Protein AF-A0AB32TDG2-F1 (afdb_monomer)

Foldseek 3Di:
DVVVVVVVVVVVVVVVVVVVVVVVVVVVVVPPPDFAAPVPDDPPQKDWDDADADQFFRWHPQQDPQKRKIFIFGDAQRWHQAPVRDIDHGRRPDGRDIDIDGTDDDPRGGPVVLVVCCVPVVVLPVSCVSVPNVVVSVVVNVDPPPDCPDP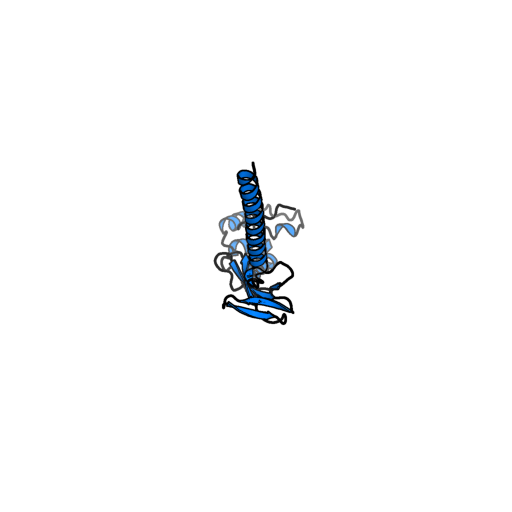PPVPSPPPPDPDPPPPPDD

pLDDT: mean 74.73, std 18.49, range [28.33, 93.5]

Solvent-accessible surface area (backbone atoms only — not comparable to full-atom values): 10487 Å² total; per-residue (Å²): 121,68,72,63,53,56,50,54,53,52,50,54,51,52,51,50,51,49,51,51,48,54,50,49,52,54,52,59,65,70,65,64,84,73,69,55,47,56,92,72,62,57,92,83,49,51,50,69,52,83,61,63,62,32,84,47,59,73,39,50,69,63,55,49,97,36,32,23,71,28,53,24,20,40,38,59,78,44,63,29,24,35,96,87,70,50,75,47,73,33,81,42,84,54,79,60,49,77,45,80,42,85,43,76,84,70,92,74,58,44,48,65,55,47,51,50,30,42,72,77,32,37,92,75,39,51,34,44,50,73,78,66,41,60,75,58,39,56,52,57,75,72,45,85,86,76,65,87,86,63,96,52,83,71,66,82,70,67,78,82,82,77,81,81,84,74,88,84,83,133

Mean predicted aligned error: 16.75 Å

Structure (mmCIF, N/CA/C/O backbone):
data_AF-A0AB32TDG2-F1
#
_entry.id   AF-A0AB32TDG2-F1
#
loop_
_atom_site.group_PDB
_atom_site.id
_atom_site.type_symbol
_atom_site.label_atom_id
_atom_site.label_alt_id
_atom_site.label_comp_id
_atom_site.label_asym_id
_atom_site.label_entity_id
_atom_site.label_seq_id
_atom_site.pdbx_PDB_ins_code
_atom_site.Cartn_x
_atom_site.Cartn_y
_atom_site.Cartn_z
_atom_site.occupancy
_atom_site.B_iso_or_equiv
_atom_site.auth_seq_id
_atom_site.auth_comp_id
_atom_site.auth_asym_id
_atom_site.auth_atom_id
_atom_site.pdbx_PDB_model_num
ATOM 1 N N . MET A 1 1 ? -64.321 19.022 40.971 1.00 55.88 1 MET A N 1
ATOM 2 C CA . MET A 1 1 ? -62.845 18.851 41.027 1.00 55.88 1 MET A CA 1
ATOM 3 C C . MET A 1 1 ? -62.352 17.444 40.637 1.00 55.88 1 MET A C 1
ATOM 5 O O . MET A 1 1 ? -61.223 17.331 40.180 1.00 55.88 1 MET A O 1
ATOM 9 N N . ALA A 1 2 ? -63.172 16.383 40.714 1.00 59.50 2 ALA A N 1
ATOM 10 C CA . ALA A 1 2 ? -62.747 15.003 40.408 1.00 59.50 2 ALA A CA 1
ATOM 11 C C . ALA A 1 2 ? -62.432 14.710 38.920 1.00 59.50 2 ALA A C 1
ATOM 13 O O . ALA A 1 2 ? -61.542 13.913 38.621 1.00 59.50 2 ALA A O 1
ATOM 14 N N . PHE A 1 3 ? -63.114 15.374 37.976 1.00 52.84 3 PHE A N 1
ATOM 15 C CA . PHE A 1 3 ? -62.940 15.110 36.537 1.00 52.84 3 PHE A CA 1
ATOM 16 C C . PHE A 1 3 ? -61.553 15.531 36.012 1.00 52.84 3 PHE A C 1
ATOM 18 O O . PHE A 1 3 ? -60.968 14.857 35.166 1.00 52.84 3 PHE A O 1
ATOM 25 N N . ARG A 1 4 ? -60.970 16.597 36.584 1.00 57.22 4 ARG A N 1
ATOM 26 C CA . ARG A 1 4 ? -59.639 17.104 36.205 1.00 57.22 4 ARG A CA 1
ATOM 27 C C . ARG A 1 4 ? -58.510 16.167 36.659 1.00 57.22 4 ARG A C 1
ATOM 29 O O . ARG A 1 4 ? -57.519 16.019 35.950 1.00 57.22 4 ARG A O 1
ATOM 36 N N . TRP A 1 5 ? -58.679 15.481 37.793 1.00 52.50 5 TRP A N 1
ATOM 37 C CA . TRP A 1 5 ? -57.644 14.615 38.376 1.00 52.50 5 TRP A CA 1
ATOM 38 C C . TRP A 1 5 ? -57.516 13.265 37.659 1.00 52.50 5 TRP A C 1
ATOM 40 O O . TRP A 1 5 ? -56.401 12.791 37.439 1.00 52.50 5 TRP A O 1
ATOM 50 N N . ARG A 1 6 ? -58.643 12.683 37.212 1.00 58.94 6 ARG A N 1
ATOM 51 C CA . ARG A 1 6 ? -58.640 11.458 36.389 1.00 58.94 6 ARG A CA 1
ATOM 52 C C . ARG A 1 6 ? -57.918 11.667 35.055 1.00 58.94 6 ARG A C 1
ATOM 54 O O . ARG A 1 6 ? -57.157 10.794 34.648 1.00 58.94 6 ARG A O 1
ATOM 61 N N . SER A 1 7 ? -58.099 12.828 34.418 1.00 59.28 7 SER A N 1
ATOM 62 C CA . SER A 1 7 ? -57.399 13.176 33.172 1.00 59.28 7 SER A CA 1
ATOM 63 C C . SER A 1 7 ? -55.882 13.312 33.380 1.00 59.28 7 SER A C 1
ATOM 65 O O . SER A 1 7 ? -55.107 12.680 32.666 1.00 59.28 7 SER A O 1
ATOM 67 N N . LEU A 1 8 ? -55.446 14.027 34.427 1.00 59.94 8 LEU A N 1
ATOM 68 C CA . LEU A 1 8 ? -54.022 14.198 34.767 1.00 59.94 8 LEU A CA 1
ATOM 69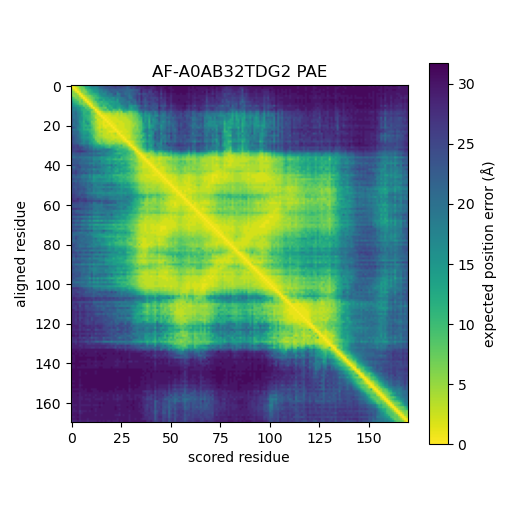 C C . LEU A 1 8 ? -53.310 12.873 35.095 1.00 59.94 8 LEU A C 1
ATOM 71 O O . LEU A 1 8 ? -52.170 12.676 34.675 1.00 59.94 8 LEU A O 1
ATOM 75 N N . MET A 1 9 ? -53.966 11.956 35.818 1.00 59.25 9 MET A N 1
ATOM 76 C CA . MET A 1 9 ? -53.396 10.635 36.130 1.00 59.25 9 MET A CA 1
ATOM 77 C C . MET A 1 9 ? -53.324 9.730 34.897 1.00 59.25 9 MET A C 1
ATOM 79 O O . MET A 1 9 ? -52.316 9.050 34.701 1.00 59.25 9 MET A O 1
ATOM 83 N N . ARG A 1 10 ? -54.344 9.764 34.027 1.00 63.12 10 ARG A N 1
ATOM 84 C CA . ARG A 1 10 ? -54.334 9.020 32.759 1.00 63.12 10 ARG A CA 1
ATOM 85 C C . ARG A 1 10 ? -53.242 9.549 31.827 1.00 63.12 10 ARG A C 1
ATOM 87 O O . ARG A 1 10 ? -52.490 8.745 31.295 1.00 63.12 10 ARG A O 1
ATOM 94 N N . PHE A 1 11 ? -53.078 10.872 31.739 1.00 62.62 11 PHE A N 1
ATOM 95 C CA . PHE A 1 11 ? -52.025 11.511 30.945 1.00 62.62 11 PHE A CA 1
ATOM 96 C C . PHE A 1 11 ? -50.618 11.187 31.470 1.00 62.62 11 PHE A C 1
ATOM 98 O O . PHE A 1 11 ? -49.738 10.841 30.691 1.00 62.62 11 PHE A O 1
ATOM 105 N N . ARG A 1 12 ? -50.400 11.220 32.796 1.00 67.06 12 ARG A N 1
ATOM 106 C CA . ARG A 1 12 ? -49.119 10.821 33.416 1.00 67.06 12 ARG A CA 1
ATOM 107 C C . ARG A 1 12 ? -48.782 9.342 33.206 1.00 67.06 12 ARG A C 1
ATOM 109 O O . ARG A 1 12 ? -47.610 9.003 33.075 1.00 67.06 12 ARG A O 1
ATOM 116 N N . SER A 1 13 ? -49.785 8.464 33.202 1.00 77.44 13 SER A N 1
ATOM 117 C CA . SER A 1 13 ? -49.590 7.032 32.955 1.00 77.44 13 SER A CA 1
ATOM 118 C C . SER A 1 13 ? -49.252 6.761 31.488 1.00 77.44 13 SER A C 1
ATOM 120 O O . SER A 1 13 ? -48.285 6.052 31.215 1.00 77.44 13 SER A O 1
ATOM 122 N N . THR A 1 14 ? -49.963 7.391 30.546 1.00 80.25 14 THR A N 1
ATOM 123 C CA . THR A 1 14 ? -49.697 7.228 29.110 1.00 80.25 14 THR A CA 1
ATOM 124 C C . THR A 1 14 ? -48.359 7.824 28.695 1.00 80.25 14 THR A C 1
ATOM 126 O O . THR A 1 14 ? -47.663 7.210 27.895 1.00 80.25 14 THR A O 1
ATOM 129 N N . THR A 1 15 ? -47.948 8.973 29.250 1.00 83.50 15 THR A N 1
ATOM 130 C CA . THR A 1 15 ? -46.630 9.550 28.936 1.00 83.50 15 THR A CA 1
ATOM 131 C C . THR A 1 15 ? -45.490 8.689 29.465 1.00 83.50 15 THR A C 1
ATOM 133 O O . THR A 1 15 ? -44.509 8.501 28.755 1.00 83.50 15 THR A O 1
ATOM 136 N N . ARG A 1 16 ? -45.619 8.095 30.661 1.00 85.62 16 ARG A N 1
ATOM 137 C CA . ARG A 1 16 ? -44.620 7.140 31.174 1.00 85.62 16 ARG A CA 1
ATOM 138 C C . ARG A 1 16 ? -44.525 5.885 30.313 1.00 85.62 16 ARG A C 1
ATOM 140 O O . ARG A 1 16 ? -43.418 5.463 30.008 1.00 85.62 16 ARG A O 1
ATOM 147 N N . LEU A 1 17 ? -45.661 5.322 29.899 1.00 88.31 17 LEU A N 1
ATOM 148 C CA . LEU A 1 17 ? -45.698 4.170 28.992 1.00 88.31 17 LEU A CA 1
ATOM 149 C C . LEU A 1 17 ? -45.063 4.498 27.637 1.00 88.31 17 LEU A C 1
ATOM 151 O O . LEU A 1 17 ? -44.260 3.713 27.147 1.00 88.31 17 LEU A O 1
ATOM 155 N N . LEU A 1 18 ? -45.362 5.674 27.076 1.00 89.12 18 LEU A N 1
ATOM 156 C CA . LEU A 1 18 ? -44.772 6.130 25.820 1.00 89.12 18 LEU A CA 1
ATOM 157 C C . LEU A 1 18 ? -43.253 6.295 25.945 1.00 89.12 18 LEU A C 1
ATOM 159 O O . LEU A 1 18 ? -42.530 5.781 25.105 1.00 89.12 18 LEU A O 1
ATOM 163 N N . LEU A 1 19 ? -42.770 6.949 27.008 1.00 91.06 19 LEU A N 1
ATOM 164 C CA . LEU A 1 19 ? -41.335 7.144 27.240 1.00 91.06 19 LEU A CA 1
ATOM 165 C C . LEU A 1 19 ? -40.595 5.816 27.445 1.00 91.06 19 LEU A C 1
ATOM 167 O O . LEU A 1 19 ? -39.512 5.625 26.896 1.00 91.06 19 LEU A O 1
ATOM 171 N N . LEU A 1 20 ? -41.186 4.883 28.197 1.00 91.00 20 LEU A N 1
ATOM 172 C CA . LEU A 1 20 ? -40.640 3.535 28.372 1.00 91.00 20 LEU A CA 1
ATOM 173 C C . LEU A 1 20 ? -40.611 2.764 27.053 1.00 91.00 20 LEU A C 1
ATOM 175 O O . LEU A 1 20 ? -39.634 2.072 26.778 1.00 91.00 20 LEU A O 1
ATOM 179 N N . PHE A 1 21 ? -41.649 2.908 26.228 1.00 92.38 21 PHE A N 1
ATOM 180 C CA . PHE A 1 21 ? -41.703 2.284 24.914 1.00 92.38 21 PHE A CA 1
ATOM 181 C C . PHE A 1 21 ? -40.643 2.871 23.980 1.00 92.38 21 PHE A C 1
ATOM 183 O O . PHE A 1 21 ? -39.877 2.114 23.396 1.00 92.38 21 PHE A O 1
ATOM 190 N N . THR A 1 22 ? -40.509 4.200 23.905 1.00 91.38 22 THR A N 1
ATOM 191 C CA . THR A 1 22 ? -39.450 4.845 23.111 1.00 91.38 22 THR A CA 1
ATOM 192 C C . THR A 1 22 ? -38.060 4.462 23.603 1.00 91.38 22 THR A C 1
ATOM 194 O O . THR A 1 22 ? -37.194 4.175 22.787 1.00 91.38 22 THR A O 1
ATOM 197 N N . PHE A 1 23 ? -37.851 4.382 24.921 1.00 89.88 23 PHE A N 1
ATOM 198 C CA . PHE A 1 23 ? -36.581 3.941 25.493 1.00 89.88 23 PHE A CA 1
ATOM 199 C C . PHE A 1 23 ? -36.281 2.481 25.127 1.00 89.88 23 PHE A C 1
ATOM 201 O O . PHE A 1 23 ? -35.191 2.184 24.644 1.00 89.88 23 PHE A O 1
ATOM 208 N N . CYS A 1 24 ? -37.262 1.580 25.253 1.00 90.25 24 CYS A N 1
ATOM 209 C CA . CYS A 1 24 ? -37.114 0.190 24.818 1.00 90.25 24 CYS A CA 1
ATOM 210 C C . CYS A 1 24 ? -36.782 0.095 23.328 1.00 90.25 24 CYS A C 1
ATOM 212 O O . CYS A 1 24 ? -35.851 -0.619 22.973 1.00 90.25 24 CYS A O 1
ATOM 214 N N . LEU A 1 25 ? -37.484 0.841 22.468 1.00 89.06 25 LEU A N 1
ATOM 215 C CA . LEU A 1 25 ? -37.185 0.875 21.036 1.00 89.06 25 LEU A CA 1
ATOM 216 C C . LEU A 1 25 ? -35.741 1.322 20.779 1.00 89.06 25 LEU A C 1
ATOM 218 O O . LEU A 1 25 ? -35.033 0.667 20.019 1.00 89.06 25 LEU A O 1
ATOM 222 N N . THR A 1 26 ? -35.265 2.379 21.448 1.00 87.88 26 THR A N 1
ATOM 223 C CA . THR A 1 26 ? -33.873 2.837 21.291 1.00 87.88 26 THR A CA 1
ATOM 224 C C . THR A 1 26 ? -32.848 1.809 21.769 1.00 87.88 26 THR A C 1
ATOM 226 O O . THR A 1 26 ? -31.834 1.619 21.107 1.00 87.88 26 THR A O 1
ATOM 229 N N . VAL A 1 27 ? -33.114 1.099 22.871 1.00 87.38 27 VAL A N 1
ATOM 230 C CA . VAL A 1 27 ? -32.215 0.052 23.385 1.00 87.38 27 VAL A CA 1
ATOM 231 C C . VAL A 1 27 ? -32.174 -1.150 22.440 1.00 87.38 27 VAL A C 1
ATOM 233 O O . VAL A 1 27 ? -31.094 -1.667 22.165 1.00 87.38 27 VAL A O 1
ATOM 236 N N . ILE A 1 28 ? -33.327 -1.569 21.905 1.00 84.38 28 ILE A N 1
ATOM 237 C CA . ILE A 1 28 ? -33.415 -2.674 20.938 1.00 84.38 28 ILE A CA 1
ATOM 238 C C . ILE A 1 28 ? -32.630 -2.336 19.665 1.00 84.38 28 ILE A C 1
ATOM 240 O O . ILE A 1 28 ? -31.893 -3.184 19.169 1.00 84.38 28 ILE A O 1
ATOM 244 N N . HIS A 1 29 ? -32.734 -1.101 19.162 1.00 81.25 29 HIS A N 1
ATOM 245 C CA . HIS A 1 29 ? -31.958 -0.665 17.999 1.00 81.25 29 HIS A CA 1
ATOM 246 C C . HIS A 1 29 ? -30.441 -0.705 18.241 1.00 81.25 29 HIS A C 1
ATOM 248 O O . HIS A 1 29 ? -29.700 -1.074 17.333 1.00 81.25 29 HIS A O 1
ATOM 254 N N . SER A 1 30 ? -29.978 -0.384 19.451 1.00 79.38 30 SER A N 1
ATOM 255 C CA . SER A 1 30 ? -28.546 -0.375 19.780 1.00 79.38 30 SER A CA 1
ATOM 256 C C . SER A 1 30 ? -27.923 -1.768 19.959 1.00 79.38 30 SER A C 1
ATOM 258 O O . SER A 1 30 ? -26.709 -1.888 19.844 1.00 79.38 30 SER A O 1
ATOM 260 N N . LEU A 1 31 ? -28.710 -2.817 20.246 1.00 76.19 31 LEU A N 1
ATOM 261 C CA . LEU A 1 31 ? -28.197 -4.183 20.481 1.00 76.19 31 LEU A CA 1
ATOM 262 C C . LEU A 1 31 ? -27.978 -4.990 19.189 1.00 76.19 31 LEU A C 1
ATOM 264 O O . LEU A 1 31 ? -27.531 -6.134 19.251 1.00 76.19 31 LEU A O 1
ATOM 268 N N . SER A 1 32 ? -28.296 -4.442 18.015 1.00 74.44 32 SER A N 1
ATOM 269 C CA . SER A 1 32 ? -28.007 -5.115 16.747 1.00 74.44 32 SER A CA 1
ATOM 270 C C . SER A 1 32 ? -26.496 -5.340 16.618 1.00 74.44 32 SER A C 1
ATOM 272 O O . SER A 1 32 ? -25.767 -4.424 16.247 1.00 74.44 32 SER A O 1
ATOM 274 N N . ASN A 1 33 ? -26.033 -6.555 16.940 1.00 70.56 33 ASN A N 1
ATOM 275 C CA . ASN A 1 33 ? -24.662 -7.025 16.734 1.00 70.56 33 ASN A CA 1
ATOM 276 C C . ASN A 1 33 ? -24.414 -7.163 15.227 1.00 70.56 33 ASN A C 1
ATOM 278 O O . ASN A 1 33 ? -24.427 -8.267 14.682 1.00 70.56 33 ASN A O 1
ATOM 282 N N . ASP A 1 34 ? -24.270 -6.034 14.543 1.00 77.00 34 ASP A N 1
ATOM 283 C CA . ASP A 1 34 ? -23.841 -6.014 13.155 1.00 77.00 34 ASP A CA 1
ATOM 284 C C . ASP A 1 34 ? -22.338 -6.290 13.124 1.00 77.00 34 ASP A C 1
ATOM 286 O O . ASP A 1 34 ? -21.550 -5.645 13.816 1.00 77.00 34 ASP A O 1
ATOM 290 N N . VAL A 1 35 ? -21.945 -7.320 12.384 1.00 82.00 35 VAL A N 1
ATOM 291 C CA . VAL A 1 35 ? -20.537 -7.685 12.240 1.00 82.00 35 VAL A CA 1
ATOM 292 C C . VAL A 1 35 ? -19.926 -6.730 11.228 1.00 82.00 35 VAL A C 1
ATOM 294 O O . VAL A 1 35 ? -20.354 -6.690 10.072 1.00 82.00 35 VAL A O 1
ATOM 297 N N . ASP A 1 36 ? -18.907 -5.987 11.652 1.00 86.50 36 ASP A N 1
ATOM 298 C CA . ASP A 1 36 ? -18.252 -5.016 10.788 1.00 86.50 36 ASP A CA 1
ATOM 299 C C . ASP A 1 36 ? -17.672 -5.657 9.513 1.00 86.50 36 ASP A C 1
ATOM 301 O O . ASP A 1 36 ? -17.214 -6.808 9.469 1.00 86.50 36 ASP A O 1
ATOM 305 N N . SER A 1 37 ? -17.707 -4.877 8.431 1.00 90.38 37 SER A N 1
ATOM 306 C CA . SER A 1 37 ? -17.078 -5.246 7.160 1.00 90.38 37 SER A CA 1
ATOM 307 C C . SER A 1 37 ? -15.560 -5.268 7.304 1.00 90.38 37 SER A C 1
ATOM 309 O O . SER A 1 37 ? -15.002 -4.429 8.012 1.00 90.38 37 SER A O 1
ATOM 311 N N . CYS A 1 38 ? -14.884 -6.181 6.600 1.00 89.50 38 CYS A N 1
ATOM 312 C CA . CYS A 1 38 ? -13.432 -6.335 6.726 1.00 89.50 38 CYS A CA 1
ATOM 313 C C . CYS A 1 38 ? -12.650 -5.049 6.374 1.00 89.50 38 CYS A C 1
ATOM 315 O O . CYS A 1 38 ? -11.587 -4.789 6.932 1.00 89.50 38 CYS A O 1
ATOM 317 N N . ASP A 1 39 ? -13.219 -4.189 5.526 1.00 89.06 39 ASP A N 1
ATOM 318 C CA . ASP A 1 39 ? -12.624 -2.903 5.142 1.00 89.06 39 ASP A CA 1
ATOM 319 C C . ASP A 1 39 ? -12.609 -1.858 6.279 1.00 89.06 39 ASP A C 1
ATOM 321 O O . ASP A 1 39 ? -11.898 -0.856 6.189 1.00 89.06 39 ASP A O 1
ATOM 325 N N . LYS A 1 40 ? -13.390 -2.068 7.351 1.00 89.56 40 LYS A N 1
ATOM 326 C CA . LYS A 1 40 ? -13.525 -1.148 8.497 1.00 89.56 40 LYS A CA 1
ATOM 327 C C . LYS A 1 40 ? -12.685 -1.543 9.718 1.00 89.56 40 LYS A C 1
ATOM 329 O O . LYS A 1 40 ? -12.814 -0.904 10.760 1.00 89.56 40 LYS A O 1
ATOM 334 N N . LEU A 1 41 ? -11.834 -2.568 9.624 1.00 89.62 41 LEU A N 1
ATOM 335 C CA . LEU A 1 41 ? -10.978 -2.966 10.746 1.00 89.62 41 LEU A CA 1
ATOM 336 C C . LEU A 1 41 ? -10.013 -1.838 11.143 1.00 89.62 41 LEU A C 1
ATOM 338 O O . LEU A 1 41 ? -9.453 -1.126 10.304 1.00 89.62 41 LEU A O 1
ATOM 342 N N . HIS A 1 42 ? -9.771 -1.710 12.446 1.00 91.75 42 HIS A N 1
ATOM 343 C CA . HIS A 1 42 ? -8.822 -0.736 12.979 1.00 91.75 42 HIS A CA 1
ATOM 344 C C . HIS A 1 42 ? -7.364 -1.171 12.762 1.00 91.75 42 HIS A C 1
ATOM 346 O O . HIS A 1 42 ? -7.051 -2.353 12.607 1.00 91.75 42 HIS A O 1
ATOM 352 N N . LEU A 1 43 ? -6.447 -0.197 12.782 1.00 89.81 43 LEU A N 1
ATOM 353 C CA . LEU A 1 43 ? -5.006 -0.462 12.766 1.00 89.81 43 LEU A CA 1
ATOM 354 C C . LEU A 1 43 ? -4.633 -1.366 13.956 1.00 89.81 43 LEU A C 1
ATOM 356 O O . LEU A 1 43 ? -5.065 -1.117 15.079 1.00 89.81 43 LEU A O 1
ATOM 360 N N . GLY A 1 44 ? -3.858 -2.422 13.700 1.00 90.25 44 GLY A N 1
ATOM 361 C CA . GLY A 1 44 ? -3.503 -3.448 14.691 1.00 90.25 44 GLY A CA 1
ATOM 362 C C . GLY A 1 44 ? -4.395 -4.697 14.680 1.00 90.25 44 GLY A C 1
ATOM 363 O O . GLY A 1 44 ? -4.025 -5.699 15.281 1.00 90.25 44 GLY A O 1
ATOM 364 N N . GLN A 1 45 ? -5.530 -4.679 13.971 1.00 92.12 45 GLN A N 1
ATOM 365 C CA . GLN A 1 45 ? -6.397 -5.857 13.786 1.00 92.12 45 GLN A CA 1
ATOM 366 C C . GLN A 1 45 ? -6.149 -6.603 12.467 1.00 92.12 45 GLN A C 1
ATOM 368 O O . GLN A 1 45 ? -6.778 -7.625 12.208 1.00 92.12 45 GLN A O 1
ATOM 373 N N . TYR A 1 46 ? -5.258 -6.101 11.620 1.00 93.00 46 TYR A N 1
ATOM 374 C CA . TYR A 1 46 ? -4.840 -6.742 10.379 1.00 93.00 46 TYR A CA 1
ATOM 375 C C . TYR A 1 46 ? -3.367 -6.438 10.111 1.00 93.00 46 TYR A C 1
ATOM 377 O O . TYR A 1 46 ? -2.829 -5.438 10.592 1.00 93.00 46 TYR A O 1
ATOM 385 N N . LEU A 1 47 ? -2.743 -7.291 9.309 1.00 92.94 47 LEU A N 1
ATOM 386 C CA . LEU A 1 47 ? -1.378 -7.172 8.825 1.00 92.94 47 LEU A CA 1
ATOM 387 C C . LEU A 1 47 ? -1.404 -7.227 7.298 1.00 92.94 47 LEU A C 1
ATOM 389 O O . LEU A 1 47 ? -1.986 -8.145 6.735 1.00 92.94 47 LEU A O 1
ATOM 393 N N . CYS A 1 48 ? -0.803 -6.258 6.615 1.00 93.25 48 CYS A N 1
ATOM 394 C CA . CYS A 1 48 ? -0.694 -6.293 5.156 1.00 93.25 48 CYS A CA 1
ATOM 395 C C . CYS A 1 48 ? 0.656 -6.865 4.746 1.00 93.25 48 CYS A C 1
ATOM 397 O O . CYS A 1 48 ? 1.664 -6.523 5.355 1.00 93.25 48 CYS A O 1
ATOM 399 N N . LYS A 1 49 ? 0.662 -7.723 3.724 1.00 92.38 49 LYS A N 1
ATOM 400 C CA . LYS A 1 49 ? 1.896 -8.234 3.130 1.00 92.38 49 LYS A CA 1
ATOM 401 C C . LYS A 1 49 ? 2.587 -7.129 2.348 1.00 92.38 49 LYS A C 1
ATOM 403 O O . LYS A 1 49 ? 1.927 -6.278 1.741 1.00 92.38 49 LYS A O 1
ATOM 408 N N . GLU A 1 50 ? 3.908 -7.186 2.305 1.00 90.75 50 GLU A N 1
ATOM 409 C CA . GLU A 1 50 ? 4.688 -6.302 1.455 1.00 90.75 50 GLU A CA 1
ATOM 410 C C . GLU A 1 50 ? 4.353 -6.556 -0.027 1.00 90.75 50 GLU A C 1
ATOM 412 O O . GLU A 1 50 ? 4.269 -7.713 -0.460 1.00 90.75 50 GLU A O 1
ATOM 417 N N . PRO A 1 51 ? 4.143 -5.495 -0.829 1.00 90.25 51 PRO A N 1
ATOM 418 C CA . PRO A 1 51 ? 3.927 -5.649 -2.257 1.00 90.25 51 PRO A CA 1
ATOM 419 C C . PRO A 1 51 ? 5.179 -6.214 -2.926 1.00 90.25 51 PRO A C 1
ATOM 421 O O . PRO A 1 51 ? 6.309 -5.924 -2.531 1.00 90.25 51 PRO A O 1
ATOM 424 N N . ARG A 1 52 ? 4.976 -6.963 -4.008 1.00 89.56 52 ARG A N 1
ATOM 425 C CA . ARG A 1 52 ? 6.074 -7.351 -4.891 1.00 89.56 52 ARG A CA 1
ATOM 426 C C . ARG A 1 52 ? 6.623 -6.111 -5.586 1.00 89.56 52 ARG A C 1
ATOM 428 O O . ARG A 1 52 ? 5.861 -5.359 -6.196 1.00 89.56 52 ARG A O 1
ATOM 435 N N . ILE A 1 53 ? 7.927 -5.904 -5.459 1.00 88.81 53 ILE A N 1
ATOM 436 C CA . ILE A 1 53 ? 8.637 -4.766 -6.036 1.00 88.81 53 ILE A CA 1
ATOM 437 C C . ILE A 1 53 ? 9.211 -5.175 -7.390 1.00 88.81 53 ILE A C 1
ATOM 439 O O . ILE A 1 53 ? 9.867 -6.209 -7.497 1.00 88.81 53 ILE A O 1
ATOM 443 N N . ASP A 1 54 ? 8.981 -4.349 -8.406 1.00 86.31 54 ASP A N 1
ATOM 444 C CA . ASP A 1 54 ? 9.588 -4.495 -9.721 1.00 86.31 54 ASP A CA 1
ATOM 445 C C . ASP A 1 54 ? 11.095 -4.193 -9.660 1.00 86.31 54 ASP A C 1
ATOM 447 O O . ASP A 1 54 ? 11.544 -3.128 -9.224 1.00 86.31 54 ASP A O 1
ATOM 451 N N . ASP A 1 55 ? 11.890 -5.142 -10.147 1.00 83.94 55 ASP A N 1
ATOM 452 C CA . ASP A 1 55 ? 13.348 -5.078 -10.166 1.00 83.94 55 ASP A CA 1
ATOM 453 C C . ASP A 1 55 ? 13.897 -3.911 -10.992 1.00 83.94 55 ASP A C 1
ATOM 455 O O . ASP A 1 55 ? 14.985 -3.403 -10.687 1.00 83.94 55 ASP A O 1
ATOM 459 N N . ALA A 1 56 ? 13.180 -3.509 -12.045 1.00 81.19 56 ALA A N 1
ATOM 460 C CA . ALA A 1 56 ? 13.603 -2.420 -12.911 1.00 81.19 56 ALA A CA 1
ATOM 461 C C . ALA A 1 56 ? 13.357 -1.068 -12.238 1.00 81.19 56 ALA A C 1
ATOM 463 O O . ALA A 1 56 ? 14.282 -0.261 -12.125 1.00 81.19 56 ALA A O 1
ATOM 464 N N . THR A 1 57 ? 12.138 -0.826 -11.764 1.00 81.44 57 THR A N 1
ATOM 465 C CA . THR A 1 57 ? 11.713 0.508 -11.328 1.00 81.44 57 THR A CA 1
ATOM 466 C C . THR A 1 57 ? 11.780 0.758 -9.821 1.00 81.44 57 THR A C 1
ATOM 468 O O . THR A 1 57 ? 11.733 1.916 -9.416 1.00 81.44 57 THR A O 1
ATOM 471 N N . GLN A 1 58 ? 11.946 -0.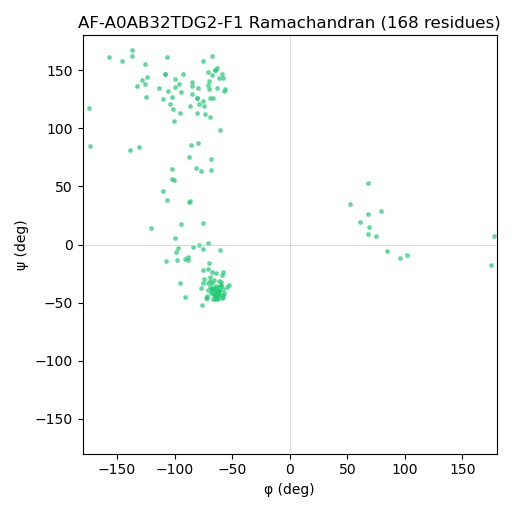286 -8.998 1.00 83.38 58 GLN A N 1
ATOM 472 C CA . GLN A 1 58 ? 11.845 -0.227 -7.529 1.00 83.38 58 GLN A CA 1
ATOM 473 C C . GLN A 1 58 ? 10.467 0.222 -7.007 1.00 83.38 58 GLN A C 1
ATOM 475 O O . GLN A 1 58 ? 10.342 0.613 -5.848 1.00 83.38 58 GLN A O 1
ATOM 480 N N . GLU A 1 59 ? 9.424 0.131 -7.834 1.00 84.50 59 GLU A N 1
ATOM 481 C CA . GLU A 1 59 ? 8.036 0.393 -7.443 1.00 84.50 59 GLU A CA 1
ATOM 482 C C . GLU A 1 59 ? 7.234 -0.917 -7.348 1.00 84.50 59 GLU A C 1
ATOM 484 O O . GLU A 1 59 ? 7.640 -1.937 -7.909 1.00 84.50 59 GLU A O 1
ATOM 489 N N . PRO A 1 60 ? 6.081 -0.930 -6.655 1.00 86.50 60 PRO A N 1
ATOM 490 C CA . PRO A 1 60 ? 5.180 -2.079 -6.659 1.00 86.50 60 PRO A CA 1
ATOM 491 C C . PRO A 1 60 ? 4.749 -2.466 -8.082 1.00 86.50 60 PRO A C 1
ATOM 493 O O . PRO A 1 60 ? 4.302 -1.603 -8.838 1.00 86.50 60 PRO A O 1
ATOM 496 N N . GLU A 1 61 ? 4.783 -3.762 -8.420 1.00 85.19 61 GLU A N 1
ATOM 497 C CA . GLU A 1 61 ? 4.416 -4.281 -9.757 1.00 85.19 61 GLU A CA 1
ATOM 498 C C . GLU A 1 61 ? 3.017 -3.798 -10.217 1.00 85.19 61 GLU A C 1
ATOM 500 O O . GLU A 1 61 ? 2.793 -3.522 -11.394 1.00 85.19 61 GLU A O 1
ATOM 505 N N . THR A 1 62 ? 2.072 -3.649 -9.281 1.00 85.75 62 THR A N 1
ATOM 506 C CA . THR A 1 62 ? 0.672 -3.254 -9.543 1.00 85.75 62 THR A CA 1
ATOM 507 C C . THR A 1 62 ? 0.430 -1.742 -9.406 1.00 85.75 62 THR A C 1
ATOM 509 O O . THR A 1 62 ? -0.713 -1.316 -9.229 1.00 85.75 62 THR A O 1
ATOM 512 N N . CYS A 1 63 ? 1.469 -0.900 -9.430 1.00 88.19 63 CYS A N 1
ATOM 513 C CA . CYS A 1 63 ? 1.290 0.549 -9.333 1.00 88.19 63 CYS A CA 1
ATOM 514 C C . CYS A 1 63 ? 0.626 1.112 -10.600 1.00 88.19 63 CYS A C 1
ATOM 516 O O . CYS A 1 63 ? 1.234 1.184 -11.667 1.00 88.19 63 CYS A O 1
ATOM 518 N N . LYS A 1 64 ? -0.628 1.555 -10.480 1.00 85.94 64 LYS A N 1
ATOM 519 C CA . LYS A 1 64 ? -1.378 2.223 -11.549 1.00 85.94 64 LYS A CA 1
ATOM 520 C C . LYS A 1 64 ? -2.046 3.471 -10.991 1.00 85.94 64 LYS A C 1
ATOM 522 O O . LYS A 1 64 ? -2.593 3.444 -9.898 1.00 85.94 64 LYS A O 1
ATOM 527 N N . ASP A 1 65 ? -1.988 4.585 -11.717 1.00 87.81 65 ASP A N 1
ATOM 528 C CA . ASP A 1 65 ? -2.640 5.841 -11.311 1.00 87.81 65 ASP A CA 1
ATOM 529 C C . ASP A 1 65 ? -2.280 6.300 -9.878 1.00 87.81 65 ASP A C 1
ATOM 531 O O . ASP A 1 65 ? -3.093 6.898 -9.178 1.00 87.81 65 ASP A O 1
ATOM 535 N N . ARG A 1 66 ? -1.029 6.052 -9.449 1.00 87.88 66 ARG A N 1
ATOM 536 C CA . ARG A 1 66 ? -0.487 6.368 -8.106 1.00 87.88 66 ARG A CA 1
ATOM 537 C C . ARG A 1 66 ? -1.058 5.540 -6.951 1.00 87.88 66 ARG A C 1
ATOM 539 O O . ARG A 1 66 ? -0.864 5.897 -5.787 1.00 87.88 66 ARG A O 1
ATOM 546 N N . VAL A 1 67 ? -1.728 4.433 -7.249 1.00 91.62 67 VAL A N 1
ATOM 547 C CA . VAL A 1 67 ? -2.192 3.469 -6.251 1.00 91.62 67 VAL A CA 1
ATOM 548 C C . VAL A 1 67 ? -1.744 2.056 -6.611 1.00 91.62 67 VAL A C 1
ATOM 550 O O . VAL A 1 67 ? -1.731 1.666 -7.776 1.00 91.62 67 VAL A O 1
ATOM 553 N N . ALA A 1 68 ? -1.367 1.281 -5.601 1.00 91.81 68 ALA A N 1
ATOM 554 C CA . ALA A 1 68 ? -1.073 -0.140 -5.735 1.00 91.81 68 ALA A CA 1
ATOM 555 C C . ALA A 1 68 ? -1.907 -0.940 -4.733 1.00 91.81 68 ALA A C 1
ATOM 557 O O . ALA A 1 68 ? -2.337 -0.416 -3.704 1.00 91.81 68 ALA A O 1
ATOM 558 N N . TRP A 1 69 ? -2.148 -2.208 -5.041 1.00 91.69 69 TRP A N 1
ATOM 559 C CA . TRP A 1 69 ? -2.939 -3.102 -4.199 1.00 91.69 69 TRP A CA 1
ATOM 560 C C . TRP A 1 69 ? -2.024 -3.986 -3.363 1.00 91.69 69 TRP A C 1
ATOM 562 O O . TRP A 1 69 ? -1.059 -4.545 -3.884 1.00 91.69 69 TRP A O 1
ATOM 572 N N . VAL A 1 70 ? -2.351 -4.125 -2.082 1.00 93.25 70 VAL A N 1
ATOM 573 C CA . VAL A 1 70 ? -1.690 -5.049 -1.157 1.00 93.25 70 VAL A CA 1
ATOM 574 C C . VAL A 1 70 ? -2.707 -5.978 -0.518 1.00 93.25 70 VAL A C 1
ATOM 576 O O . VAL A 1 70 ? -3.834 -5.579 -0.217 1.00 93.25 70 VAL A O 1
ATOM 579 N N . GLU A 1 71 ? -2.292 -7.219 -0.301 1.00 92.12 71 GLU A N 1
ATOM 580 C CA . GLU A 1 71 ? -3.088 -8.228 0.389 1.00 92.12 71 GLU A CA 1
ATOM 581 C C . GLU A 1 71 ? -2.977 -8.027 1.901 1.00 92.12 71 GLU A C 1
ATOM 583 O O . GLU A 1 71 ? -1.871 -8.018 2.446 1.00 92.12 71 GLU A O 1
ATOM 588 N N . CYS A 1 72 ? -4.110 -7.903 2.591 1.00 93.31 72 CYS A N 1
ATOM 589 C CA . CYS A 1 72 ? -4.151 -7.776 4.043 1.00 93.31 72 CYS A CA 1
ATOM 590 C C . CYS A 1 72 ? -4.819 -8.989 4.703 1.00 93.31 72 CYS A C 1
ATOM 592 O O . CYS A 1 72 ? -5.870 -9.474 4.274 1.00 93.31 72 CYS A O 1
ATOM 594 N N . LEU A 1 73 ? -4.180 -9.469 5.768 1.00 92.75 73 LEU A N 1
ATOM 595 C CA . LEU A 1 73 ? -4.571 -10.606 6.588 1.00 92.75 73 LEU A CA 1
ATOM 596 C C . LEU A 1 73 ? -5.161 -10.097 7.910 1.00 92.75 73 LEU A C 1
ATOM 598 O O . LEU A 1 73 ? -4.473 -9.391 8.652 1.00 92.75 73 LEU A O 1
ATOM 602 N N . PRO A 1 74 ? -6.416 -10.422 8.241 1.00 93.50 74 PRO A N 1
ATOM 603 C CA . PRO A 1 74 ? -6.979 -10.129 9.554 1.00 93.50 74 PRO A CA 1
ATOM 604 C C . PRO A 1 74 ? -6.269 -10.916 10.661 1.00 93.50 74 PRO A C 1
ATOM 606 O O . PRO A 1 74 ? -5.795 -12.029 10.442 1.00 93.50 74 PRO A O 1
ATOM 609 N N . ALA A 1 75 ? -6.216 -10.357 11.868 1.00 92.75 75 ALA A N 1
ATOM 610 C CA . ALA A 1 75 ? -5.632 -11.030 13.021 1.00 92.75 75 ALA A CA 1
ATOM 611 C C . ALA A 1 75 ? -6.413 -12.316 13.374 1.00 92.75 75 ALA A C 1
ATOM 613 O O . ALA A 1 75 ? -7.625 -12.402 13.133 1.00 92.75 75 ALA A O 1
ATOM 614 N N . PRO A 1 76 ? -5.744 -13.322 13.968 1.00 92.75 76 PRO A N 1
ATOM 615 C CA . PRO A 1 76 ? -6.388 -14.577 14.332 1.00 92.75 76 PRO A CA 1
ATOM 616 C C . PRO A 1 76 ? -7.572 -14.346 15.277 1.00 92.75 76 PRO A C 1
ATOM 618 O O . PRO A 1 76 ? -7.519 -13.511 16.178 1.00 92.75 76 PRO A O 1
ATOM 621 N N . ASN A 1 77 ? -8.626 -15.144 15.103 1.00 91.19 77 ASN A N 1
ATOM 622 C CA . ASN A 1 77 ? -9.879 -15.099 15.862 1.00 91.19 77 ASN A CA 1
ATOM 623 C C . ASN A 1 77 ? -10.763 -13.859 15.654 1.00 91.19 77 ASN A C 1
ATOM 625 O O . ASN A 1 77 ? -11.777 -13.740 16.346 1.00 91.19 77 ASN A O 1
ATOM 629 N N . ILE A 1 78 ? -10.463 -12.988 14.690 1.00 89.81 78 ILE A N 1
ATOM 630 C CA . ILE A 1 78 ? -11.386 -11.924 14.279 1.00 89.81 78 ILE A CA 1
ATOM 631 C C . ILE A 1 78 ? -12.375 -12.481 13.251 1.00 89.81 78 ILE A C 1
ATOM 633 O O . ILE A 1 78 ? -11.995 -13.222 12.345 1.00 89.81 78 ILE A O 1
ATOM 637 N N . SER A 1 79 ? -13.657 -12.134 13.390 1.00 89.75 79 SER A N 1
ATOM 638 C CA . SER A 1 79 ? -14.669 -12.401 12.367 1.00 89.75 79 SER A CA 1
ATOM 639 C C . SER A 1 79 ? -15.101 -11.100 11.716 1.00 89.75 79 SER A C 1
ATOM 641 O O . SER A 1 79 ? -15.548 -10.197 12.421 1.00 89.75 79 SER A O 1
ATOM 643 N N . CYS A 1 80 ? -15.013 -11.020 10.395 1.00 89.81 80 CYS A N 1
ATOM 644 C CA . CYS A 1 80 ? -15.495 -9.870 9.641 1.00 89.81 80 CYS A CA 1
ATOM 645 C C . CYS A 1 80 ? -16.249 -10.324 8.393 1.00 89.81 80 CYS A C 1
ATOM 647 O O . CYS A 1 80 ? -16.169 -11.485 7.971 1.00 89.81 80 CYS A O 1
ATOM 649 N N . ARG A 1 81 ? -17.038 -9.410 7.831 1.00 91.00 81 ARG A N 1
ATOM 650 C CA . ARG A 1 81 ? -17.784 -9.662 6.600 1.00 91.00 81 ARG A CA 1
ATOM 651 C C . ARG A 1 81 ? -16.918 -9.339 5.385 1.00 91.00 81 ARG A C 1
ATOM 653 O O . ARG A 1 81 ? -16.505 -8.192 5.214 1.00 91.00 81 ARG A O 1
ATOM 660 N N . LEU A 1 82 ? -16.665 -10.347 4.550 1.00 90.44 82 LEU A N 1
ATOM 661 C CA . LEU A 1 82 ? -15.930 -10.203 3.291 1.00 90.44 82 LEU A CA 1
ATOM 662 C C . LEU A 1 82 ? -16.729 -9.371 2.280 1.00 90.44 82 LEU A C 1
ATOM 664 O O . LEU A 1 82 ? -17.955 -9.286 2.377 1.00 90.44 82 LEU A O 1
ATOM 668 N N . SER A 1 83 ? -16.068 -8.856 1.240 1.00 84.31 83 SER A N 1
ATOM 669 C CA . SER A 1 83 ? -16.738 -8.147 0.133 1.00 84.31 83 SER A CA 1
ATOM 670 C C . SER A 1 83 ? -17.802 -9.008 -0.573 1.00 84.31 83 SER A C 1
ATOM 672 O O . SER A 1 83 ? -18.768 -8.479 -1.113 1.00 84.31 83 SER A O 1
ATOM 674 N N . ASN A 1 84 ? -17.687 -10.340 -0.488 1.00 86.56 84 ASN A N 1
ATOM 675 C CA . ASN A 1 84 ? -18.676 -11.307 -0.987 1.00 86.56 84 ASN A CA 1
ATOM 676 C C . ASN A 1 84 ? -19.932 -11.430 -0.098 1.00 86.56 84 ASN A C 1
ATOM 678 O O . ASN A 1 84 ? -20.851 -12.182 -0.413 1.00 86.56 84 ASN A O 1
ATOM 682 N N . GLY A 1 85 ? -19.975 -10.734 1.040 1.00 84.56 85 GLY A N 1
ATOM 683 C CA . GLY A 1 85 ? -21.086 -10.750 1.987 1.00 84.56 85 GLY A CA 1
ATOM 684 C C . GLY A 1 85 ? -21.056 -11.896 3.002 1.00 84.56 85 GLY A C 1
ATOM 685 O O . GLY A 1 85 ? -21.879 -11.882 3.917 1.00 84.56 85 GLY A O 1
ATOM 686 N N . THR A 1 86 ? -20.120 -12.840 2.884 1.00 85.44 86 THR A N 1
ATOM 687 C CA . THR A 1 86 ? -19.926 -13.965 3.810 1.00 85.44 86 THR A CA 1
ATOM 688 C C . THR A 1 86 ? -19.159 -13.534 5.058 1.00 85.44 86 THR A C 1
ATOM 690 O O . THR A 1 86 ? -18.136 -12.855 4.953 1.00 85.44 86 THR A O 1
ATOM 693 N N . GLN A 1 87 ? -19.618 -13.952 6.239 1.00 87.94 87 GLN A N 1
ATOM 694 C CA . GLN A 1 87 ? -18.850 -13.807 7.476 1.00 87.94 87 GLN A CA 1
ATOM 695 C C . GLN A 1 87 ? -17.812 -14.924 7.551 1.00 87.94 87 GLN A C 1
ATOM 697 O O . GLN A 1 87 ? -18.161 -16.101 7.460 1.00 87.94 87 GLN A O 1
ATOM 702 N N . PHE A 1 88 ? -16.550 -14.553 7.731 1.00 87.88 88 PHE A N 1
ATOM 703 C CA . PHE A 1 88 ? -15.457 -15.506 7.857 1.00 87.88 88 PHE A CA 1
ATOM 704 C C . PHE A 1 88 ? -14.681 -15.235 9.146 1.00 87.88 88 PHE A C 1
ATOM 706 O O . PHE A 1 88 ? -14.473 -14.076 9.512 1.00 87.88 88 PHE A O 1
ATOM 713 N N . LYS A 1 89 ? -14.304 -16.299 9.864 1.00 90.44 89 LYS A N 1
ATOM 714 C CA . LYS A 1 89 ? -13.479 -16.213 11.073 1.00 90.44 89 LYS A CA 1
ATOM 715 C C . LYS A 1 89 ? -12.048 -16.583 10.712 1.00 90.44 89 LYS A C 1
ATOM 717 O O . LYS A 1 89 ? -11.800 -17.723 10.338 1.00 90.44 89 LYS A O 1
ATOM 722 N N . PHE A 1 90 ? -11.140 -15.630 10.871 1.00 90.12 90 PHE A N 1
ATOM 723 C CA . PHE A 1 90 ? -9.790 -15.737 10.341 1.00 90.12 90 PHE A CA 1
ATOM 724 C C . PHE A 1 90 ? -8.834 -16.491 11.273 1.00 90.12 90 PHE A C 1
ATOM 726 O O . PHE A 1 90 ? -8.852 -16.293 12.493 1.00 90.12 90 PHE A O 1
ATOM 733 N N . SER A 1 91 ? -7.969 -17.325 10.695 1.00 89.50 91 SER A N 1
ATOM 734 C CA . SER A 1 91 ? -6.855 -18.005 11.369 1.00 89.50 91 SER A CA 1
ATOM 735 C C . SER A 1 91 ? -5.565 -17.173 11.377 1.00 89.50 91 SER A C 1
ATOM 737 O O . SER A 1 91 ? -4.647 -17.496 12.125 1.00 89.50 91 SER A O 1
ATOM 739 N N . GLY A 1 92 ? -5.492 -16.105 10.574 1.00 85.50 92 GLY A N 1
ATOM 740 C CA . GLY A 1 92 ? -4.341 -15.193 10.493 1.00 85.50 92 GLY A CA 1
ATOM 741 C C . GLY A 1 92 ? -3.404 -15.395 9.293 1.00 85.50 92 GLY A C 1
ATOM 742 O O . GLY A 1 92 ? -2.544 -14.552 9.066 1.00 85.50 92 GLY A O 1
ATOM 743 N N . GLU A 1 93 ? -3.571 -16.466 8.509 1.00 89.12 93 GLU A N 1
ATOM 744 C CA . GLU A 1 93 ? -2.730 -16.761 7.327 1.00 89.12 93 GLU A CA 1
ATOM 745 C C . GLU A 1 93 ? -3.442 -16.532 5.986 1.00 89.12 93 GLU A C 1
ATOM 747 O O . GLU A 1 93 ? -2.808 -16.460 4.931 1.00 89.12 93 GLU A O 1
ATOM 752 N N . GLU A 1 94 ? -4.764 -16.392 6.008 1.00 89.31 94 GLU A N 1
ATOM 753 C CA . GLU A 1 94 ? -5.574 -16.210 4.807 1.00 89.31 94 GLU A CA 1
ATOM 754 C C . GLU A 1 94 ? -5.810 -14.732 4.475 1.00 89.31 94 GLU A C 1
ATOM 756 O O . GLU A 1 94 ? -5.913 -13.864 5.347 1.00 89.31 94 GLU A O 1
ATOM 761 N N . VAL A 1 95 ? -5.891 -14.445 3.177 1.00 89.12 95 VAL A N 1
ATOM 762 C CA . VAL A 1 95 ? -6.114 -13.089 2.673 1.00 89.12 95 VAL A CA 1
ATOM 763 C C . VAL A 1 95 ? -7.576 -12.716 2.901 1.00 89.12 95 VAL A C 1
ATOM 765 O O . VAL A 1 95 ? -8.477 -13.374 2.384 1.00 89.12 95 VAL A O 1
ATOM 768 N N . GLY A 1 96 ? -7.813 -11.659 3.679 1.00 87.12 96 GLY A N 1
ATOM 769 C CA . GLY A 1 96 ? -9.165 -11.188 3.979 1.00 87.12 96 GLY A CA 1
ATOM 770 C C . GLY A 1 96 ? -9.661 -10.137 2.994 1.00 87.12 96 GLY A C 1
ATOM 771 O O . GLY A 1 96 ? -10.802 -10.202 2.542 1.00 87.12 96 GLY A O 1
ATOM 772 N N . PHE A 1 97 ? -8.817 -9.160 2.663 1.00 91.56 97 PHE A N 1
ATOM 773 C CA . PHE A 1 97 ? -9.185 -8.050 1.786 1.00 91.56 97 PHE A CA 1
ATOM 774 C C . PHE A 1 97 ? -7.952 -7.423 1.128 1.00 91.56 97 PHE A C 1
ATOM 776 O O . PHE A 1 97 ? -6.825 -7.577 1.606 1.00 91.56 97 PHE A O 1
ATOM 783 N N . ASN A 1 98 ? -8.184 -6.686 0.041 1.00 92.31 98 ASN A N 1
ATOM 784 C CA . ASN A 1 98 ? -7.146 -5.947 -0.672 1.00 92.31 98 ASN A CA 1
ATOM 785 C C . ASN A 1 98 ? -7.236 -4.466 -0.318 1.00 92.31 98 ASN A C 1
ATOM 787 O O . ASN A 1 98 ? -8.289 -3.848 -0.475 1.00 92.31 98 ASN A O 1
ATOM 791 N N . LYS A 1 99 ? -6.122 -3.882 0.121 1.00 91.50 99 LYS A N 1
ATOM 792 C CA . LYS A 1 99 ? -6.041 -2.465 0.478 1.00 91.50 99 LYS A CA 1
ATOM 793 C C . LYS A 1 99 ? -5.228 -1.696 -0.555 1.00 91.50 99 LYS A C 1
ATOM 795 O O . LYS A 1 99 ? -4.268 -2.216 -1.114 1.00 91.50 99 LYS A O 1
ATOM 800 N N . THR A 1 100 ? -5.592 -0.440 -0.790 1.00 91.88 100 THR A N 1
ATOM 801 C CA . THR A 1 100 ? -4.813 0.470 -1.635 1.00 91.88 100 THR A CA 1
ATOM 802 C C . THR A 1 100 ? -3.701 1.139 -0.832 1.00 91.88 100 THR A C 1
ATOM 804 O O . THR A 1 100 ? -3.971 1.749 0.207 1.00 91.88 100 THR A O 1
ATOM 807 N N . ILE A 1 101 ? -2.476 1.088 -1.344 1.00 91.25 101 ILE A N 1
ATOM 808 C CA . ILE A 1 101 ? -1.334 1.880 -0.880 1.00 91.25 101 ILE A CA 1
ATOM 809 C C . ILE A 1 101 ? -0.991 2.960 -1.916 1.00 91.25 101 ILE A C 1
ATOM 811 O O . ILE A 1 101 ? -1.170 2.732 -3.116 1.00 91.25 101 ILE A O 1
ATOM 815 N N . PRO A 1 102 ? -0.512 4.139 -1.491 1.00 90.69 102 PRO A N 1
ATOM 816 C CA . PRO A 1 102 ? -0.026 5.152 -2.420 1.00 90.69 102 PRO A CA 1
ATOM 817 C C . PRO A 1 102 ? 1.307 4.710 -3.044 1.00 90.69 102 PRO A C 1
ATOM 819 O O . PRO A 1 102 ? 2.192 4.230 -2.340 1.00 90.69 102 PRO A O 1
ATOM 822 N N . CYS A 1 103 ? 1.465 4.908 -4.350 1.00 88.62 103 CYS A N 1
ATOM 823 C CA . CYS A 1 103 ? 2.708 4.658 -5.090 1.00 88.62 103 CYS A CA 1
ATOM 824 C C . CYS A 1 103 ? 2.991 5.805 -6.072 1.00 88.62 103 CYS A C 1
ATOM 826 O O . CYS A 1 103 ? 2.130 6.659 -6.315 1.00 88.62 103 CYS A O 1
ATOM 828 N N . ARG A 1 104 ? 4.201 5.869 -6.637 1.00 83.56 104 ARG A N 1
ATOM 829 C CA . ARG A 1 104 ? 4.555 6.902 -7.620 1.00 83.56 104 ARG A CA 1
ATOM 830 C C . ARG A 1 104 ? 4.607 6.291 -9.010 1.00 83.56 104 ARG A C 1
ATOM 832 O O . ARG A 1 104 ? 5.216 5.255 -9.224 1.00 83.56 104 ARG A O 1
ATOM 839 N N . ASN A 1 105 ? 3.968 6.957 -9.971 1.00 81.25 105 ASN A N 1
ATOM 840 C CA . ASN A 1 105 ? 4.063 6.522 -11.357 1.00 81.25 105 ASN A CA 1
ATOM 841 C C . ASN A 1 105 ? 5.452 6.879 -11.899 1.00 81.25 105 ASN A C 1
ATOM 843 O O . ASN A 1 105 ? 5.779 8.061 -12.044 1.00 81.25 105 ASN A O 1
ATOM 847 N N . VAL A 1 106 ? 6.251 5.855 -12.165 1.00 79.81 106 VAL A N 1
ATOM 848 C CA . VAL A 1 106 ? 7.627 5.953 -12.650 1.00 79.81 106 VAL A CA 1
ATOM 849 C C . VAL A 1 106 ? 7.669 5.728 -14.156 1.00 79.81 106 VAL A C 1
ATOM 851 O O . VAL A 1 106 ? 6.951 4.905 -14.712 1.00 79.81 106 VAL A O 1
ATOM 854 N N . SER A 1 107 ? 8.531 6.471 -14.840 1.00 76.12 107 SER A N 1
ATOM 855 C CA . SER A 1 107 ? 8.636 6.523 -16.305 1.00 76.12 107 SER A CA 1
ATOM 856 C C . SER A 1 107 ? 9.305 5.294 -16.947 1.00 76.12 107 SER A C 1
ATOM 858 O O . SER A 1 107 ? 9.745 5.366 -18.091 1.00 76.12 107 SER A O 1
ATOM 860 N N . GLY A 1 108 ? 9.383 4.163 -16.236 1.00 76.00 108 GLY A N 1
ATOM 861 C CA . GLY A 1 108 ? 9.964 2.911 -16.737 1.00 76.00 108 GLY A CA 1
ATOM 862 C C . GLY A 1 108 ? 11.495 2.889 -16.822 1.00 76.00 108 GLY A C 1
ATOM 863 O O . GLY A 1 108 ? 12.061 1.935 -17.353 1.00 76.00 108 GLY A O 1
ATOM 864 N N . TYR A 1 109 ? 12.190 3.911 -16.310 1.00 77.06 109 TYR A N 1
ATOM 865 C CA . TYR A 1 109 ? 13.652 3.889 -16.233 1.00 77.06 109 TYR A CA 1
ATOM 866 C C . TYR A 1 109 ? 14.130 2.883 -15.189 1.00 77.06 109 TYR A C 1
ATOM 868 O O . TYR A 1 109 ? 13.556 2.761 -14.108 1.00 77.06 109 TYR A O 1
ATOM 876 N N . SER A 1 110 ? 15.216 2.178 -15.510 1.00 79.44 110 SER A N 1
ATOM 877 C CA . SER A 1 110 ? 15.789 1.190 -14.606 1.00 79.44 110 SER A CA 1
ATOM 878 C C . SER A 1 110 ? 16.646 1.862 -13.538 1.00 79.44 110 SER A C 1
ATOM 880 O O . SER A 1 110 ? 17.726 2.379 -13.832 1.00 79.44 110 SER A O 1
ATOM 882 N N . TYR A 1 111 ? 16.208 1.791 -12.283 1.00 81.75 111 TYR A N 1
ATOM 883 C CA . TYR A 1 111 ? 16.933 2.329 -11.133 1.00 81.75 111 TYR A CA 1
ATOM 884 C C . TYR A 1 111 ? 18.342 1.735 -11.019 1.00 81.75 111 TYR A C 1
ATOM 886 O O . TYR A 1 111 ? 19.311 2.462 -10.819 1.00 81.75 111 TYR A O 1
ATOM 894 N N . LYS A 1 112 ? 18.488 0.420 -11.238 1.00 83.81 112 LYS A N 1
ATOM 895 C CA . LYS A 1 112 ? 19.793 -0.266 -11.182 1.00 83.81 112 LYS A CA 1
ATOM 896 C C . LYS A 1 112 ? 20.803 0.324 -12.174 1.00 83.81 112 LYS A C 1
ATOM 898 O O . LYS A 1 112 ? 21.980 0.449 -11.845 1.00 83.81 112 LYS A O 1
ATOM 903 N N . VAL A 1 113 ? 20.346 0.709 -13.368 1.00 85.44 113 VAL A N 1
ATOM 904 C CA . VAL A 1 113 ? 21.205 1.316 -14.396 1.00 85.44 113 VAL A CA 1
ATOM 905 C C . VAL A 1 113 ? 21.596 2.734 -13.994 1.00 85.44 113 VAL A C 1
ATOM 907 O O . VAL A 1 113 ? 22.780 3.051 -14.048 1.00 85.44 113 VAL A O 1
ATOM 910 N N . ALA A 1 114 ? 20.649 3.552 -13.525 1.00 82.25 114 ALA A N 1
ATOM 911 C CA . ALA A 1 114 ? 20.940 4.902 -13.030 1.00 82.25 114 ALA A CA 1
ATOM 912 C C . ALA A 1 114 ? 21.962 4.878 -11.875 1.00 82.25 114 ALA A C 1
ATOM 914 O O . ALA A 1 114 ? 22.955 5.605 -11.882 1.00 82.25 114 ALA A O 1
ATOM 915 N N . VAL A 1 115 ? 21.804 3.948 -10.927 1.00 85.19 115 VAL A N 1
ATOM 916 C CA . VAL A 1 115 ? 22.765 3.761 -9.829 1.00 85.19 115 VAL A CA 1
ATOM 917 C C . VAL A 1 115 ? 24.137 3.338 -10.353 1.00 85.19 115 VAL A C 1
ATOM 919 O O . VAL A 1 115 ? 25.146 3.910 -9.949 1.00 85.19 115 VAL A O 1
ATOM 922 N N . ALA A 1 116 ? 24.210 2.378 -11.279 1.00 86.69 116 ALA A N 1
ATOM 923 C CA . ALA A 1 116 ? 25.485 1.950 -11.854 1.00 86.69 116 ALA A CA 1
ATOM 924 C C . ALA A 1 116 ? 26.185 3.084 -12.629 1.00 86.69 116 ALA A C 1
ATOM 926 O O . ALA A 1 116 ? 27.390 3.290 -12.466 1.00 86.69 116 ALA A O 1
ATOM 927 N N . LEU A 1 117 ? 25.440 3.854 -13.429 1.00 83.62 117 LEU A N 1
ATOM 928 C CA . LEU A 1 117 ? 25.964 5.019 -14.145 1.00 83.62 117 LEU A CA 1
ATOM 929 C C . LEU A 1 117 ? 26.435 6.108 -13.179 1.00 83.62 117 LEU A C 1
ATOM 931 O O . LEU A 1 117 ? 27.471 6.720 -13.424 1.00 83.62 117 LEU A O 1
ATOM 935 N N . SER A 1 118 ? 25.736 6.304 -12.064 1.00 78.50 118 SER A N 1
ATOM 936 C CA . SER A 1 118 ? 26.134 7.243 -11.015 1.00 78.50 118 SER A CA 1
ATOM 937 C C . SER A 1 118 ? 27.413 6.805 -10.296 1.00 78.50 118 SER A C 1
ATOM 939 O O . SER A 1 118 ? 28.286 7.631 -10.042 1.00 78.50 118 SER A O 1
ATOM 941 N N . LEU A 1 119 ? 27.569 5.508 -10.012 1.00 81.62 119 LEU A N 1
ATOM 942 C CA . LEU A 1 119 ? 28.746 4.976 -9.318 1.00 81.62 119 LEU A CA 1
ATOM 943 C C . LEU A 1 119 ? 30.002 4.966 -10.201 1.00 81.62 119 LEU A C 1
ATOM 945 O O . LEU A 1 119 ? 31.065 5.384 -9.750 1.00 81.62 119 LEU A O 1
ATOM 949 N N . PHE A 1 120 ? 29.897 4.500 -11.450 1.00 85.06 120 PHE A N 1
ATOM 950 C CA . PHE A 1 120 ? 31.066 4.322 -12.325 1.00 85.06 120 PHE A CA 1
ATOM 951 C C . PHE A 1 120 ? 31.333 5.506 -13.255 1.00 85.06 120 PHE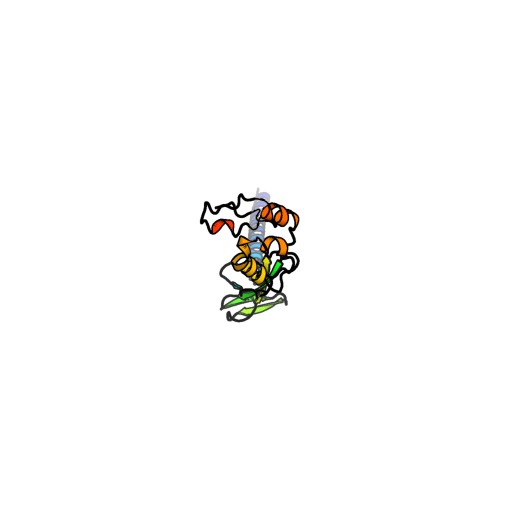 A C 1
ATOM 953 O O . PHE A 1 120 ? 32.482 5.794 -13.577 1.00 85.06 120 PHE A O 1
ATOM 960 N N . LEU A 1 121 ? 30.286 6.198 -13.701 1.00 76.81 121 LEU A N 1
ATOM 961 C CA . LEU A 1 121 ? 30.368 7.289 -14.676 1.00 76.81 121 LEU A CA 1
ATOM 962 C C . LEU A 1 121 ? 29.830 8.611 -14.108 1.00 76.81 121 LEU A C 1
ATOM 964 O O . LEU A 1 121 ? 29.632 9.569 -14.860 1.00 76.81 121 LE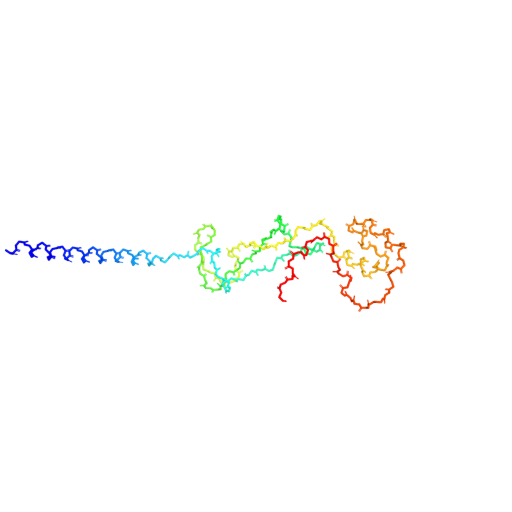U A O 1
ATOM 968 N N . GLY A 1 122 ? 29.644 8.690 -12.786 1.00 70.25 122 GLY A N 1
ATOM 969 C CA . GLY A 1 122 ? 29.215 9.904 -12.094 1.00 70.25 122 GLY A CA 1
ATOM 970 C C . GLY A 1 122 ? 30.189 11.061 -12.300 1.00 70.25 122 GLY A C 1
ATOM 971 O O . GLY A 1 122 ? 29.751 12.189 -12.497 1.00 70.25 122 GLY A O 1
ATOM 972 N N . TRP A 1 123 ? 31.496 10.770 -12.386 1.00 69.81 123 TRP A N 1
ATOM 973 C CA . TRP A 1 123 ? 32.524 11.771 -12.700 1.00 69.81 123 TRP A CA 1
ATOM 974 C C . TRP A 1 123 ? 32.305 12.444 -14.063 1.00 69.81 123 TRP A C 1
ATOM 976 O O . TRP A 1 123 ? 32.548 13.635 -14.219 1.00 69.81 123 TRP A O 1
ATOM 986 N N . ILE A 1 124 ? 31.816 11.692 -15.052 1.00 76.50 124 ILE A N 1
ATOM 987 C CA . ILE A 1 124 ? 31.520 12.201 -16.401 1.00 76.50 124 ILE A CA 1
ATOM 988 C C . ILE A 1 124 ? 30.082 12.760 -16.467 1.00 76.50 124 ILE A C 1
ATOM 990 O O . ILE A 1 124 ? 29.698 13.415 -17.435 1.00 76.50 124 ILE A O 1
ATOM 994 N N . GLY A 1 125 ? 29.265 12.519 -15.437 1.00 70.81 125 GLY A N 1
ATOM 995 C CA . GLY A 1 125 ? 27.858 12.907 -15.408 1.00 70.81 125 GLY A CA 1
ATOM 996 C C 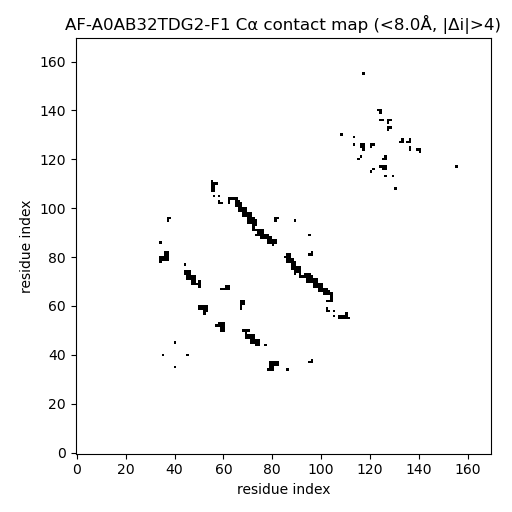. GLY A 1 125 ? 26.993 12.127 -16.402 1.00 70.81 125 GLY A C 1
ATOM 997 O O . GLY A 1 125 ? 25.962 12.643 -16.835 1.00 70.81 125 GLY A O 1
ATOM 998 N N . ALA A 1 126 ? 27.390 10.901 -16.777 1.00 73.12 126 ALA A N 1
ATOM 999 C CA . ALA A 1 126 ? 26.663 10.086 -17.759 1.00 73.12 126 ALA A CA 1
ATOM 1000 C C . ALA A 1 126 ? 25.219 9.778 -17.327 1.00 73.12 126 ALA A C 1
ATOM 1002 O O . ALA A 1 126 ? 24.315 9.725 -18.161 1.00 73.12 126 ALA A O 1
ATOM 1003 N N . ASP A 1 127 ? 24.999 9.654 -16.018 1.00 74.12 127 ASP A N 1
ATOM 1004 C CA . ASP A 1 127 ? 23.682 9.456 -15.412 1.00 74.12 127 ASP A CA 1
ATOM 1005 C C . ASP A 1 127 ? 22.661 10.538 -15.832 1.00 74.12 127 ASP A C 1
ATOM 1007 O O . ASP A 1 127 ? 21.515 10.238 -16.160 1.00 74.12 127 ASP A O 1
ATOM 1011 N N . ARG A 1 128 ? 23.088 11.801 -15.995 1.00 72.94 128 ARG A N 1
ATOM 1012 C CA . ARG A 1 128 ? 22.186 12.893 -16.420 1.00 72.94 128 ARG A CA 1
ATOM 1013 C C . ARG A 1 128 ? 21.717 12.762 -17.868 1.00 72.94 128 ARG A C 1
ATOM 1015 O O . ARG A 1 128 ? 20.629 13.231 -18.210 1.00 72.94 128 ARG A O 1
ATOM 1022 N N . PHE A 1 129 ? 22.516 12.125 -18.724 1.00 70.19 129 PHE A N 1
ATOM 1023 C CA . PHE A 1 129 ? 22.090 11.807 -20.086 1.00 70.19 129 PHE A CA 1
ATOM 1024 C C . PHE A 1 129 ? 21.098 10.639 -20.103 1.00 70.19 129 PHE A C 1
ATOM 1026 O O . PHE A 1 129 ? 20.220 10.623 -20.962 1.00 70.19 129 PHE A O 1
ATOM 1033 N N . TYR A 1 130 ? 21.186 9.717 -19.137 1.00 66.94 130 TYR A N 1
ATOM 1034 C CA . TYR A 1 130 ? 20.293 8.562 -19.029 1.00 66.94 130 TYR A CA 1
ATOM 1035 C C . TYR A 1 130 ? 18.846 8.959 -18.706 1.00 66.94 130 TYR A C 1
ATOM 1037 O O . TYR A 1 130 ? 17.922 8.418 -19.306 1.00 66.94 130 TYR A O 1
ATOM 1045 N N . LEU A 1 131 ? 18.640 9.967 -17.850 1.00 70.50 131 LEU A N 1
ATOM 1046 C CA . LEU A 1 131 ? 17.301 10.500 -17.555 1.00 70.50 131 LEU A CA 1
ATOM 1047 C C . LEU A 1 131 ? 16.743 11.448 -18.639 1.00 70.50 131 LEU A C 1
ATOM 1049 O O . LEU A 1 131 ? 15.627 11.945 -18.504 1.00 70.50 131 LEU A O 1
ATOM 1053 N N . GLY A 1 132 ? 17.486 11.715 -19.720 1.00 68.31 132 GLY A N 1
ATOM 1054 C CA . GLY A 1 132 ? 17.003 12.563 -20.813 1.00 68.31 132 GLY A CA 1
ATOM 1055 C C . GLY A 1 132 ? 17.078 14.069 -20.535 1.00 68.31 132 GLY A C 1
ATOM 1056 O O . GLY A 1 132 ? 16.317 14.832 -21.127 1.00 68.31 132 GLY A O 1
ATOM 1057 N N . TYR A 1 133 ? 18.025 14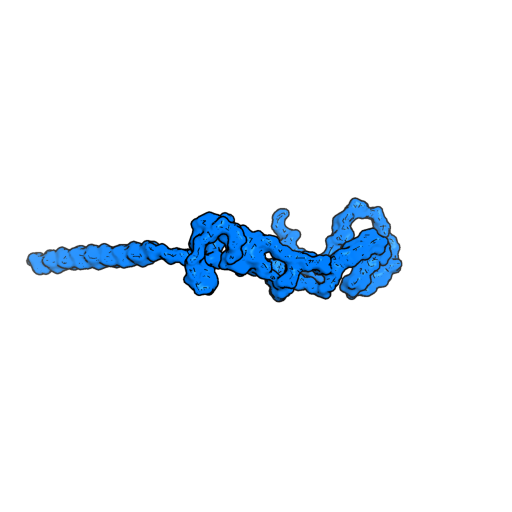.523 -19.703 1.00 66.25 133 TYR A N 1
ATOM 1058 C CA . TYR A 1 133 ? 18.343 15.947 -19.517 1.00 66.25 133 TYR A CA 1
ATOM 1059 C C . TYR A 1 133 ? 19.627 16.353 -20.277 1.00 66.25 133 TYR A C 1
ATOM 1061 O O . TYR A 1 133 ? 20.621 16.751 -19.657 1.00 66.25 133 TYR A O 1
ATOM 1069 N N . PRO A 1 134 ? 19.655 16.316 -21.628 1.00 61.66 134 PRO A N 1
ATOM 1070 C CA . PRO A 1 134 ? 20.868 16.608 -22.395 1.00 61.66 134 PRO A CA 1
ATOM 1071 C C . PRO A 1 134 ? 21.344 18.058 -22.224 1.00 61.66 134 PRO A C 1
ATOM 1073 O O . PRO A 1 134 ? 22.531 18.342 -22.396 1.00 61.66 134 PRO A O 1
ATOM 1076 N N . ALA A 1 135 ? 20.434 18.976 -21.874 1.00 60.75 135 ALA A N 1
ATOM 1077 C CA . ALA A 1 135 ? 20.736 20.394 -21.690 1.00 60.75 135 ALA A CA 1
ATOM 1078 C C . ALA A 1 135 ? 21.723 20.635 -20.534 1.00 60.75 135 ALA A C 1
ATOM 1080 O O . ALA A 1 135 ? 22.668 21.408 -20.685 1.00 60.75 135 ALA A O 1
ATOM 1081 N N . LEU A 1 136 ? 21.556 19.924 -19.413 1.00 58.75 136 LEU A N 1
ATOM 1082 C CA . LEU A 1 136 ? 22.455 20.028 -18.260 1.00 58.75 136 LEU A CA 1
ATOM 1083 C C . LEU A 1 136 ? 23.779 19.302 -18.504 1.00 58.75 136 LEU A C 1
ATOM 1085 O O . LEU A 1 136 ? 24.821 19.754 -18.036 1.00 58.75 136 LEU A O 1
ATOM 1089 N N . GLY A 1 137 ? 23.749 18.206 -19.266 1.00 57.03 137 GLY A N 1
ATOM 1090 C CA . GLY A 1 137 ? 24.941 17.419 -19.565 1.00 57.03 137 GLY A CA 1
ATOM 1091 C C . GLY A 1 137 ? 25.998 18.203 -20.348 1.00 57.03 137 GLY A C 1
ATOM 1092 O O . GLY A 1 137 ? 27.176 18.129 -20.015 1.00 57.03 137 GLY A O 1
ATOM 1093 N N . LYS A 1 138 ? 25.594 19.029 -21.327 1.00 57.91 138 LYS A N 1
ATOM 1094 C CA . LYS A 1 138 ? 26.547 19.875 -22.071 1.00 57.91 138 LYS A CA 1
ATOM 1095 C C . LYS A 1 138 ? 27.197 20.931 -21.177 1.00 57.91 138 LYS A C 1
ATOM 1097 O O . LYS A 1 138 ? 28.404 21.117 -21.248 1.00 57.91 138 LYS A O 1
ATOM 1102 N N . MET A 1 139 ? 26.423 21.603 -20.321 1.00 57.91 139 MET A N 1
ATOM 1103 C CA . MET A 1 139 ? 26.976 22.636 -19.439 1.00 57.91 139 MET A CA 1
ATOM 1104 C C . MET A 1 139 ? 27.887 22.036 -18.361 1.00 57.91 139 MET A C 1
ATOM 1106 O O . MET A 1 139 ? 28.918 22.626 -18.052 1.00 57.91 139 MET A O 1
ATOM 1110 N N . LEU A 1 140 ? 27.556 20.850 -17.838 1.00 56.50 140 LEU A N 1
ATOM 1111 C CA . LEU A 1 140 ? 28.400 20.160 -16.861 1.00 56.50 140 LEU A CA 1
ATOM 1112 C C . LEU A 1 140 ? 29.732 19.708 -17.475 1.00 56.50 140 LEU A C 1
ATOM 1114 O O . LEU A 1 140 ? 30.761 19.832 -16.825 1.00 56.50 140 LEU A O 1
ATOM 1118 N N . PHE A 1 141 ? 29.733 19.266 -18.737 1.00 56.16 141 PHE A N 1
ATOM 1119 C CA . PHE A 1 141 ? 30.965 18.868 -19.425 1.00 56.16 141 PHE A CA 1
ATOM 1120 C C . PHE A 1 141 ? 31.933 20.043 -19.655 1.00 56.16 141 PHE A C 1
ATOM 1122 O O . PHE A 1 141 ? 33.144 19.845 -19.675 1.00 56.16 141 PHE A O 1
ATOM 1129 N N . PHE A 1 142 ? 31.409 21.264 -19.827 1.00 56.00 142 PHE A N 1
ATOM 1130 C CA . PHE A 1 142 ? 32.210 22.470 -20.076 1.00 56.00 142 PHE A CA 1
ATOM 1131 C C . PHE A 1 142 ? 32.463 23.340 -18.835 1.00 56.00 142 PHE A C 1
ATOM 1133 O O . PHE A 1 142 ? 33.229 24.296 -18.934 1.00 56.00 142 PHE A O 1
ATOM 1140 N N . SER A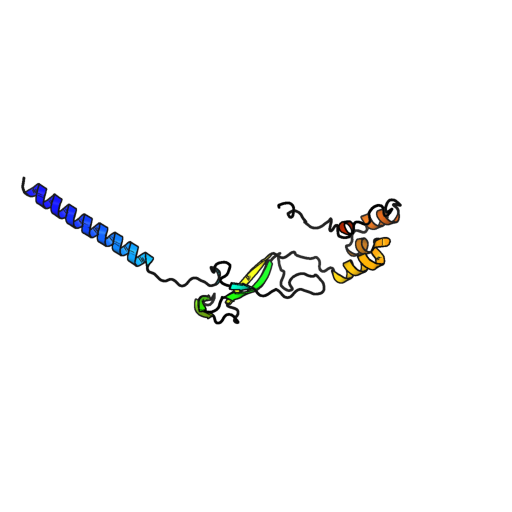 1 143 ? 31.856 23.048 -17.679 1.00 55.16 143 SER A N 1
ATOM 1141 C CA . SER A 1 143 ? 32.048 23.836 -16.456 1.00 55.16 143 SER A CA 1
ATOM 1142 C C . SER A 1 143 ? 33.131 23.206 -15.569 1.00 55.16 143 SER A C 1
ATOM 1144 O O . SER A 1 143 ? 32.894 22.145 -14.994 1.00 55.16 143 SER A O 1
ATOM 1146 N N . PRO A 1 144 ? 34.301 23.848 -15.369 1.00 55.38 144 PRO A N 1
ATOM 1147 C CA . PRO A 1 144 ? 35.350 23.347 -14.473 1.00 55.38 144 PRO A CA 1
ATOM 1148 C C . PRO A 1 144 ? 34.979 23.448 -12.983 1.00 55.38 144 PRO A C 1
ATOM 1150 O O . PRO A 1 144 ? 35.787 23.109 -12.122 1.00 55.38 144 PRO A O 1
ATOM 1153 N N . LEU A 1 145 ? 33.777 23.932 -12.649 1.00 48.47 145 LEU A N 1
ATOM 1154 C CA . LEU A 1 145 ? 33.328 24.151 -11.274 1.00 48.47 145 LEU A CA 1
ATOM 1155 C C . LEU A 1 145 ? 32.686 22.897 -10.647 1.00 48.47 145 LEU A C 1
ATOM 1157 O O . LEU A 1 145 ? 31.733 22.996 -9.882 1.00 48.47 145 LEU A O 1
ATOM 1161 N N . ALA A 1 146 ? 33.213 21.717 -10.967 1.00 54.44 146 ALA A N 1
ATOM 1162 C CA . ALA A 1 146 ? 32.977 20.475 -10.231 1.00 54.44 146 ALA A CA 1
ATOM 1163 C C . ALA A 1 146 ? 34.271 20.058 -9.506 1.00 54.44 146 ALA A C 1
ATOM 1165 O O . ALA A 1 146 ? 34.725 18.920 -9.581 1.00 54.44 146 ALA A O 1
ATOM 1166 N N . LEU A 1 147 ? 34.914 21.021 -8.840 1.00 42.09 147 LEU A N 1
ATOM 1167 C CA . LEU A 1 147 ? 36.007 20.759 -7.905 1.00 42.09 147 LEU A CA 1
ATOM 1168 C C . LEU A 1 147 ? 35.433 20.072 -6.653 1.00 42.09 147 LEU A C 1
ATOM 1170 O O . LEU A 1 147 ? 34.424 20.544 -6.121 1.00 42.09 147 LEU A O 1
ATOM 1174 N N . PRO A 1 148 ? 36.049 18.984 -6.151 1.00 49.69 148 PRO A N 1
ATOM 1175 C CA . PRO A 1 148 ? 35.498 18.159 -5.085 1.00 49.69 148 PRO A CA 1
ATOM 1176 C C . PRO A 1 148 ? 35.784 18.809 -3.729 1.00 49.69 148 PRO A C 1
ATOM 1178 O O . PRO A 1 148 ? 36.542 18.290 -2.917 1.00 49.69 148 PRO A O 1
ATOM 1181 N N . LEU A 1 149 ? 35.192 19.972 -3.471 1.00 39.53 149 LEU A N 1
ATOM 1182 C CA . LEU A 1 149 ? 35.191 20.585 -2.146 1.00 39.53 149 LEU A CA 1
ATOM 1183 C C . LEU A 1 149 ? 33.853 20.330 -1.468 1.00 39.53 149 LEU A C 1
ATOM 1185 O O . LEU A 1 149 ? 33.149 21.252 -1.089 1.00 39.53 149 LEU A O 1
ATOM 1189 N N . THR A 1 150 ? 33.480 19.061 -1.370 1.00 42.44 150 THR A N 1
ATOM 1190 C CA . THR A 1 150 ? 32.847 18.476 -0.184 1.00 42.44 150 THR A CA 1
ATOM 1191 C C . THR A 1 150 ? 32.722 16.974 -0.440 1.00 42.44 150 THR A C 1
ATOM 1193 O O . THR A 1 150 ? 32.010 16.568 -1.357 1.00 42.44 150 THR A O 1
ATOM 1196 N N . PRO A 1 151 ? 33.366 16.104 0.357 1.00 44.62 151 PRO A N 1
ATOM 1197 C CA . PRO A 1 151 ? 33.024 14.694 0.383 1.00 44.62 151 PRO A CA 1
ATOM 1198 C C . PRO A 1 151 ? 31.741 14.572 1.208 1.00 44.62 151 PRO A C 1
ATOM 1200 O O . PRO A 1 151 ? 31.735 14.021 2.303 1.00 44.62 151 PRO A O 1
ATOM 1203 N N . THR A 1 152 ? 30.654 15.179 0.736 1.00 40.62 152 THR A N 1
ATOM 1204 C CA . THR A 1 152 ? 29.335 14.881 1.272 1.00 40.62 152 THR A CA 1
ATOM 1205 C C . THR A 1 152 ? 28.682 13.918 0.285 1.00 40.62 152 THR A C 1
ATOM 1207 O O . THR A 1 152 ? 28.273 14.334 -0.800 1.00 40.62 152 THR A O 1
ATOM 1210 N N . PRO A 1 153 ? 28.553 12.618 0.618 1.00 47.41 153 PRO A N 1
ATOM 1211 C CA . PRO A 1 153 ? 27.780 11.684 -0.208 1.00 47.41 153 PRO A CA 1
ATOM 1212 C C . PRO A 1 153 ? 26.301 12.100 -0.340 1.00 47.41 153 PRO A C 1
ATOM 1214 O O . PRO A 1 153 ? 25.555 11.504 -1.107 1.00 47.41 153 PRO A O 1
ATOM 1217 N N . HIS A 1 154 ? 25.880 13.155 0.362 1.00 44.34 154 HIS A N 1
ATOM 1218 C CA . HIS A 1 154 ? 24.543 13.724 0.300 1.00 44.34 154 HIS A CA 1
ATOM 1219 C C . HIS A 1 154 ? 24.182 14.384 -1.035 1.00 44.34 154 HIS A C 1
ATOM 1221 O O . HIS A 1 154 ? 22.996 14.453 -1.340 1.00 44.34 154 HIS A O 1
ATOM 1227 N N . PHE A 1 155 ? 25.142 14.837 -1.850 1.00 42.78 155 PHE A N 1
ATOM 1228 C CA . PHE A 1 155 ? 24.799 15.526 -3.106 1.00 42.78 155 PHE A CA 1
ATOM 1229 C C . PHE A 1 155 ? 24.687 14.617 -4.336 1.00 42.78 155 PHE A C 1
ATOM 1231 O O . PHE A 1 155 ? 24.127 15.042 -5.345 1.00 42.78 155 PHE A O 1
ATOM 1238 N N . ALA A 1 156 ? 25.144 13.362 -4.266 1.00 45.62 156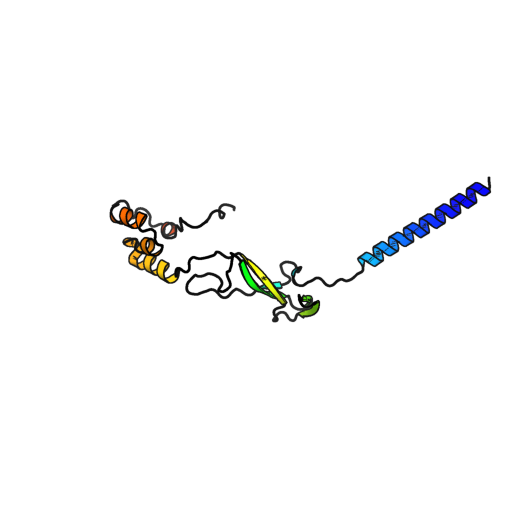 ALA A N 1
ATOM 1239 C CA . ALA A 1 156 ? 24.984 12.421 -5.379 1.00 45.62 156 ALA A CA 1
ATOM 1240 C C . ALA A 1 156 ? 23.524 11.962 -5.565 1.00 45.62 156 ALA A C 1
ATOM 1242 O O . ALA A 1 156 ? 23.145 11.578 -6.665 1.00 45.62 156 ALA A O 1
ATOM 1243 N N . CYS A 1 157 ? 22.686 12.077 -4.530 1.00 45.47 157 CYS A N 1
ATOM 1244 C CA . CYS A 1 157 ? 21.264 11.739 -4.588 1.00 45.47 157 CYS A CA 1
ATOM 1245 C C . CYS A 1 157 ? 20.362 12.986 -4.606 1.00 45.47 157 CYS A C 1
ATOM 1247 O O . CYS A 1 157 ? 19.308 12.978 -3.972 1.00 45.47 157 CYS A O 1
ATOM 1249 N N . SER A 1 158 ? 20.734 14.073 -5.297 1.00 40.94 158 SER A N 1
ATOM 1250 C CA . SER A 1 158 ? 19.748 15.134 -5.563 1.00 40.94 158 SER A CA 1
ATOM 1251 C C . SER A 1 158 ? 18.869 14.720 -6.745 1.00 40.94 158 SER A C 1
ATOM 1253 O O . SER A 1 158 ? 19.159 15.026 -7.902 1.00 40.94 158 SER A O 1
ATOM 1255 N N . CYS A 1 159 ? 17.788 13.991 -6.448 1.00 40.31 159 CYS A N 1
ATOM 1256 C CA . CYS A 1 159 ? 16.649 13.776 -7.345 1.00 40.31 159 CYS A CA 1
ATOM 1257 C C . CYS A 1 159 ? 15.885 15.097 -7.537 1.00 40.31 159 CYS A C 1
ATOM 1259 O O . CYS A 1 159 ? 14.734 15.249 -7.127 1.00 40.31 159 CYS A O 1
ATOM 1261 N N . GLU A 1 160 ? 16.535 16.087 -8.135 1.00 35.69 160 GLU A N 1
ATOM 1262 C CA . GLU A 1 160 ? 15.941 17.388 -8.405 1.00 35.69 160 GLU A CA 1
ATOM 1263 C C . GLU A 1 160 ? 15.196 17.312 -9.740 1.00 35.69 160 GLU A C 1
ATOM 1265 O O . GLU A 1 160 ? 15.749 17.585 -10.804 1.00 35.69 160 GLU A O 1
ATOM 1270 N N . GLY A 1 161 ? 13.937 16.856 -9.704 1.00 34.38 161 GLY A N 1
ATOM 1271 C CA . GLY A 1 161 ? 13.115 16.880 -10.916 1.00 34.38 161 GLY A CA 1
ATOM 1272 C C . GLY A 1 161 ? 11.722 16.259 -10.906 1.00 34.38 161 GLY A C 1
ATOM 1273 O O . GLY A 1 161 ? 10.946 16.613 -11.787 1.00 34.38 161 GLY A O 1
ATOM 1274 N N . VAL A 1 162 ? 11.339 15.394 -9.954 1.00 39.22 162 VAL A N 1
ATOM 1275 C CA . VAL A 1 162 ? 9.947 14.892 -9.890 1.00 39.22 162 VAL A CA 1
ATOM 1276 C C . VAL A 1 162 ? 9.445 14.824 -8.445 1.00 39.22 162 VAL A C 1
ATOM 1278 O O . VAL A 1 162 ? 9.431 13.780 -7.803 1.00 39.22 162 VAL A O 1
ATOM 1281 N N . GLY A 1 163 ? 9.009 15.975 -7.928 1.00 32.41 163 GLY A N 1
ATOM 1282 C CA . GLY A 1 163 ? 8.005 16.037 -6.861 1.00 32.41 163 GLY A CA 1
ATOM 1283 C C . GLY A 1 163 ? 8.425 15.507 -5.488 1.00 32.41 163 GLY A C 1
ATOM 1284 O O . GLY A 1 163 ? 7.695 14.730 -4.878 1.00 32.41 163 GLY A O 1
ATOM 1285 N N . MET A 1 164 ? 9.547 15.985 -4.952 1.00 34.41 164 MET A N 1
ATOM 1286 C CA . MET A 1 164 ? 9.862 15.899 -3.519 1.00 34.41 164 MET A CA 1
ATOM 1287 C C . MET A 1 164 ? 9.253 17.091 -2.754 1.00 34.41 164 MET A C 1
ATOM 1289 O O . MET A 1 164 ? 9.839 17.636 -1.829 1.00 34.41 164 MET A O 1
ATOM 1293 N N . SER A 1 165 ? 8.053 17.523 -3.144 1.00 35.19 165 SER A N 1
ATOM 1294 C CA . SER A 1 165 ? 7.262 18.503 -2.405 1.00 35.19 165 SER A CA 1
ATOM 1295 C C . SER A 1 165 ? 6.409 17.773 -1.366 1.00 35.19 165 SER A C 1
ATOM 1297 O O . SER A 1 165 ? 5.227 17.575 -1.626 1.00 35.19 165 SER A O 1
ATOM 1299 N N . GLN A 1 166 ? 7.005 17.304 -0.257 1.00 31.83 166 GLN A N 1
ATOM 1300 C CA . GLN A 1 166 ? 6.304 17.131 1.041 1.00 31.83 166 GLN A CA 1
ATOM 1301 C C . GLN A 1 166 ? 7.116 16.519 2.199 1.00 31.83 166 GLN A C 1
ATOM 1303 O O . GLN A 1 166 ? 6.535 16.290 3.252 1.00 31.83 166 GLN A O 1
ATOM 1308 N N . PHE A 1 167 ? 8.431 16.296 2.094 1.00 33.31 167 PHE A N 1
ATOM 1309 C CA . PHE A 1 167 ? 9.219 15.846 3.257 1.00 33.31 167 PHE A CA 1
ATOM 1310 C C . PHE A 1 167 ? 10.030 16.992 3.870 1.00 33.31 167 PHE A C 1
ATOM 1312 O O . PHE A 1 167 ? 11.250 16.965 3.966 1.00 33.31 167 PHE A O 1
ATOM 1319 N N . SER A 1 168 ? 9.313 18.046 4.244 1.00 30.55 168 SER A N 1
ATOM 1320 C CA . SER A 1 168 ? 9.760 19.033 5.221 1.00 30.55 168 SER A CA 1
ATOM 1321 C C . SER A 1 168 ? 8.601 19.174 6.196 1.00 30.55 168 SER A C 1
ATOM 1323 O O . SER A 1 168 ? 7.706 19.973 5.954 1.00 30.55 168 SER A O 1
ATOM 1325 N N . LEU A 1 169 ? 8.531 18.270 7.177 1.00 28.33 169 LEU A N 1
ATOM 1326 C CA . LEU A 1 169 ? 7.672 18.335 8.366 1.00 28.33 169 LEU A CA 1
ATOM 1327 C C . LEU A 1 169 ? 8.037 17.162 9.292 1.00 28.33 169 LEU A C 1
ATOM 1329 O O . LEU A 1 169 ? 7.447 16.087 9.198 1.00 28.33 169 LEU A O 1
ATOM 1333 N N . ALA A 1 170 ? 9.062 17.383 10.118 1.00 35.06 170 ALA A N 1
ATOM 1334 C CA . ALA A 1 170 ? 9.252 16.905 11.496 1.00 35.06 170 ALA A CA 1
ATOM 1335 C C . ALA A 1 170 ? 10.707 17.172 11.897 1.00 35.06 170 ALA A C 1
ATOM 1337 O O . ALA A 1 170 ? 11.600 16.474 11.367 1.00 35.06 170 ALA A O 1
#

Sequence (170 aa):
MAFRWRSLMRFRSTTRLLLLFTFCLTVIHSLSNDVDSCDKLHLGQYLCKEPRIDDATQEPETCKDRVAWVECLPAPNISCRLSNGTQFKFSGEEVGFNKTIPCRNVSGYSYKVAVALSLFLGWIGADRFYLGYPALGKMLFFSPLALPLTPTPHFACSCEGVGMSQFSLA

Radius of gyration: 32.4 Å; Cα contacts (8 Å, |Δi|>4): 175; chains: 1; bounding box: 99×42×63 Å

Secondary structure (DSSP, 8-state):
-HHHHHHHHHHHHHHHHHHHHHHHHHHHHHT--PPPBGGGPPTTSEEEPPPPBPTTTSSBTT-BTTEEEEEEEEPTT-EEE-TTS-EEE--SSS--EEEEEE-----S--HHHHHHHHHHHGGGTHHHHHTT-HHHHHHHHH----------GGGTT--TTS--TT----